Protein AF-A0A6P0M648-F1 (afdb_monomer)

pLDDT: mean 90.42, std 9.28, range [47.34, 97.5]

Solvent-accessible surface area (backbone atoms only — not comparable to full-atom values): 4652 Å² total; per-residue (Å²): 132,89,67,51,38,34,30,31,58,66,45,50,52,70,47,78,49,82,82,56,70,47,41,92,85,77,62,48,48,46,90,43,47,42,46,46,71,59,42,57,76,57,38,44,77,41,82,44,79,74,57,100,44,36,31,36,46,42,44,45,60,78,52,30,68,66,74,78,43,64,44,36,60,47,100,92,45,74,80

Mean predicted aligned error: 4.69 Å

Nearest PDB structures (foldseek):
  1yuz-assembly1_A  TM=8.066E-01  e=2.119E-01  Nitratidesulfovibrio vulgaris str. Hildenborough
  2hr5-assembly1_A  TM=8.320E-01  e=3.134E-01  Pyrococcus furiosus
  1yuz-assembly1_B  TM=8.034E-01  e=2.803E-01  Nitratidesulfovibrio vulgaris str. Hildenborough
  1yux-assembly1_A  TM=8.042E-01  e=3.505E-01  Nitratidesulfovibrio vulgaris str. Hildenborough
  7b1h-assembly2_E  TM=5.410E-01  e=5.422E+00  Homo sapiens

Secondary structure (DSSP, 8-state):
----EEEETTT--EEESSPPSB-TTT--BGGGEEEHHHHHHH-EEEEEE-SSSEEEEEEESPPSS---EEEEEETTEE-

Radius of gyration: 14.5 Å; Cα contacts (8 Å, |Δi|>4): 136; chains: 1; bounding box: 30×29×35 Å

Sequence (79 aa):
MNHQQWVCTVCGYNMIGEMPDVCPFCRARHDKFVTWDEAEQTYRVTPHQINNYVTQLISVPRLGMEHAAYRIETDSGAV

Foldseek 3Di:
DQFWKKAQQAAGDIDTHDQDQADPPPRDGSVRIDTPVVCCVQWDWDWDDPDPFKTWTATVVGGHPDPTDIWGQDPVGTD

Structure (mmCIF, N/CA/C/O backbone):
data_AF-A0A6P0M648-F1
#
_entry.id   AF-A0A6P0M648-F1
#
loop_
_atom_site.group_PDB
_atom_site.id
_atom_site.type_symbol
_atom_site.label_atom_id
_atom_site.label_alt_id
_atom_site.label_comp_id
_atom_site.label_asym_id
_atom_site.label_entity_id
_atom_site.label_seq_id
_atom_site.pdbx_PDB_ins_code
_atom_site.Cartn_x
_atom_site.Cartn_y
_atom_site.Cartn_z
_atom_site.occupancy
_atom_site.B_iso_or_equiv
_atom_site.auth_seq_id
_atom_site.auth_comp_id
_atom_site.auth_asym_id
_atom_site.auth_atom_id
_atom_site.pdbx_PDB_model_num
ATOM 1 N N . MET A 1 1 ? -4.054 17.055 -10.257 1.00 47.34 1 MET A N 1
ATOM 2 C CA . MET A 1 1 ? -2.855 16.447 -10.866 1.00 47.34 1 MET A CA 1
ATOM 3 C C . MET A 1 1 ? -2.807 15.012 -10.381 1.00 47.34 1 MET A C 1
ATOM 5 O O . MET A 1 1 ? -2.641 14.808 -9.184 1.00 47.34 1 MET A O 1
ATOM 9 N N . ASN A 1 2 ? -3.067 14.041 -11.258 1.00 58.34 2 ASN A N 1
ATOM 10 C CA . ASN A 1 2 ? -2.871 12.632 -10.925 1.00 58.34 2 ASN A CA 1
ATOM 11 C C . ASN A 1 2 ? -1.367 12.389 -10.934 1.00 58.34 2 ASN A C 1
ATOM 13 O O . ASN A 1 2 ? -0.742 12.418 -11.990 1.00 58.34 2 ASN A O 1
ATOM 17 N N . HIS A 1 3 ? -0.781 12.253 -9.753 1.00 77.25 3 HIS A N 1
ATOM 18 C CA . HIS A 1 3 ? 0.620 11.895 -9.643 1.00 77.25 3 HIS A CA 1
ATOM 19 C C . HIS A 1 3 ? 0.746 10.397 -9.929 1.00 77.25 3 HIS A C 1
ATOM 21 O O . HIS A 1 3 ? -0.010 9.607 -9.364 1.00 77.25 3 HIS A O 1
ATOM 27 N N . GLN A 1 4 ? 1.675 10.018 -10.809 1.00 90.81 4 GLN A N 1
ATOM 28 C CA . GLN A 1 4 ? 1.997 8.611 -11.048 1.00 90.81 4 GLN A CA 1
ATOM 29 C C . GLN A 1 4 ? 2.365 7.951 -9.715 1.00 90.81 4 GLN A C 1
ATOM 31 O O . GLN A 1 4 ? 3.079 8.552 -8.915 1.00 90.81 4 GLN A O 1
ATOM 36 N N . GLN A 1 5 ? 1.891 6.735 -9.471 1.00 94.81 5 GLN A N 1
ATOM 37 C CA . GLN A 1 5 ? 2.259 5.971 -8.286 1.00 94.81 5 GLN A CA 1
ATOM 38 C C . GLN A 1 5 ? 2.860 4.636 -8.711 1.00 94.81 5 GLN A C 1
ATOM 40 O O . GLN A 1 5 ? 2.372 3.991 -9.639 1.00 94.81 5 GLN A O 1
ATOM 45 N N . TRP A 1 6 ? 3.920 4.242 -8.017 1.00 95.75 6 TRP A N 1
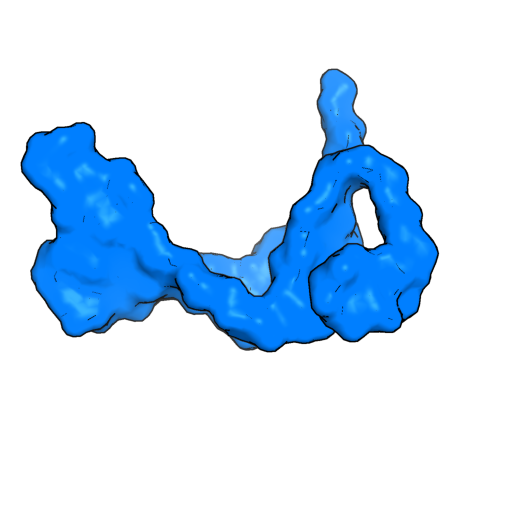ATOM 46 C CA . TRP A 1 6 ? 4.719 3.061 -8.310 1.00 95.75 6 TRP A CA 1
ATOM 47 C C . TRP A 1 6 ? 4.758 2.141 -7.103 1.00 95.75 6 TRP A C 1
ATOM 49 O O . TRP A 1 6 ? 4.840 2.603 -5.962 1.00 95.75 6 TRP A O 1
ATOM 59 N N . VAL A 1 7 ? 4.720 0.838 -7.359 1.00 94.62 7 VAL A N 1
ATOM 60 C CA . VAL A 1 7 ? 4.737 -0.204 -6.335 1.00 94.62 7 VAL A CA 1
ATOM 61 C C . VAL A 1 7 ? 5.860 -1.187 -6.633 1.00 94.62 7 VAL A C 1
ATOM 63 O O . VAL A 1 7 ? 5.910 -1.783 -7.706 1.00 94.62 7 VAL A O 1
ATOM 66 N N . CYS A 1 8 ? 6.764 -1.385 -5.677 1.00 95.50 8 CYS A N 1
ATOM 67 C CA . CYS A 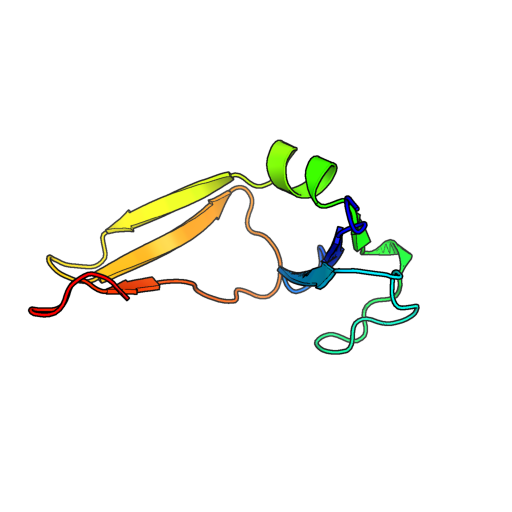1 8 ? 7.804 -2.401 -5.764 1.00 95.50 8 CYS A CA 1
ATOM 68 C C . CYS A 1 8 ? 7.204 -3.786 -5.502 1.00 95.50 8 CYS A C 1
ATOM 70 O O . CYS A 1 8 ? 6.786 -4.087 -4.385 1.00 95.50 8 CYS A O 1
ATOM 72 N N . THR A 1 9 ? 7.239 -4.669 -6.493 1.00 94.25 9 THR A N 1
ATOM 73 C CA . THR A 1 9 ? 6.691 -6.032 -6.384 1.00 94.25 9 THR A CA 1
ATOM 74 C C . THR A 1 9 ? 7.508 -6.952 -5.469 1.00 94.25 9 THR A C 1
ATOM 76 O O . THR A 1 9 ? 7.005 -7.973 -5.009 1.00 94.25 9 THR A O 1
ATOM 79 N N . VAL A 1 10 ? 8.748 -6.569 -5.137 1.00 94.19 10 VAL A N 1
ATOM 80 C CA . VAL A 1 10 ? 9.649 -7.342 -4.262 1.00 94.19 10 VAL A CA 1
ATOM 81 C C . VAL A 1 10 ? 9.422 -7.064 -2.776 1.00 94.19 10 VAL A C 1
ATOM 83 O O . VAL A 1 10 ? 9.566 -7.974 -1.965 1.00 94.19 10 VAL A O 1
ATOM 86 N N . CYS A 1 11 ? 9.070 -5.837 -2.377 1.00 92.62 11 CYS A N 1
ATOM 87 C CA . CYS A 1 11 ? 8.877 -5.494 -0.957 1.00 92.62 11 CYS A CA 1
ATOM 88 C C . CYS A 1 11 ? 7.569 -4.771 -0.620 1.00 92.62 11 CYS A C 1
ATOM 90 O O . CYS A 1 11 ? 7.312 -4.504 0.548 1.00 92.62 11 CYS A O 1
ATOM 92 N N . GLY A 1 12 ? 6.744 -4.443 -1.612 1.00 92.06 12 GLY A N 1
ATOM 93 C CA . GLY A 1 12 ? 5.484 -3.730 -1.409 1.00 92.06 12 GLY A CA 1
ATOM 94 C C . GLY A 1 12 ? 5.637 -2.233 -1.129 1.00 92.06 12 GLY A C 1
ATOM 95 O O . GLY A 1 12 ? 4.654 -1.588 -0.785 1.00 92.06 12 GLY A O 1
ATOM 96 N N . TYR A 1 13 ? 6.840 -1.660 -1.267 1.00 92.31 13 TYR A N 1
ATOM 97 C CA . TYR A 1 13 ? 7.026 -0.209 -1.168 1.00 92.31 13 TYR A CA 1
ATOM 98 C C . TYR A 1 13 ? 6.172 0.515 -2.214 1.00 92.31 13 TYR A C 1
ATOM 100 O O . TYR A 1 13 ? 6.292 0.204 -3.400 1.00 92.31 13 TYR A O 1
ATOM 108 N N . ASN A 1 14 ? 5.351 1.475 -1.782 1.00 91.25 14 ASN A N 1
ATOM 109 C CA . ASN A 1 14 ? 4.569 2.341 -2.656 1.00 91.25 14 ASN A CA 1
ATOM 110 C C . ASN A 1 14 ? 5.100 3.781 -2.616 1.00 91.25 14 ASN A C 1
ATOM 112 O O . ASN A 1 14 ? 5.564 4.265 -1.584 1.00 91.25 14 ASN A O 1
ATOM 116 N N . MET A 1 15 ? 5.054 4.479 -3.747 1.00 91.38 15 MET A N 1
ATOM 117 C CA . MET A 1 15 ? 5.441 5.886 -3.791 1.00 91.38 15 MET A CA 1
ATOM 118 C C . MET A 1 15 ? 4.745 6.660 -4.890 1.00 91.38 15 MET A C 1
ATOM 120 O O . MET A 1 15 ? 4.478 6.127 -5.962 1.00 91.38 15 MET A O 1
ATOM 124 N N . ILE A 1 16 ? 4.514 7.936 -4.616 1.00 93.69 16 ILE A N 1
ATOM 125 C CA . ILE A 1 16 ? 3.937 8.899 -5.544 1.00 93.69 16 ILE A CA 1
ATOM 126 C C . ILE A 1 16 ? 5.074 9.703 -6.191 1.00 93.69 16 ILE A C 1
ATOM 128 O O . ILE A 1 16 ? 6.003 10.117 -5.499 1.00 93.69 16 ILE A O 1
ATOM 132 N N . GLY A 1 17 ? 4.983 9.961 -7.495 1.00 92.44 17 GLY A N 1
ATOM 133 C CA . GLY A 1 17 ? 5.942 10.745 -8.270 1.00 92.44 17 GLY A CA 1
ATOM 134 C C . GLY A 1 17 ? 6.758 9.902 -9.251 1.00 92.44 17 GLY A C 1
ATOM 135 O O . GLY A 1 17 ? 6.241 8.986 -9.893 1.00 92.44 17 GLY A O 1
ATOM 136 N N . GLU A 1 18 ? 8.033 10.255 -9.403 1.00 92.50 18 GLU A N 1
ATOM 137 C CA . GLU A 1 18 ? 8.950 9.583 -10.326 1.00 92.50 18 GLU A CA 1
ATOM 138 C C . GLU A 1 18 ? 9.386 8.212 -9.801 1.00 92.50 18 GLU A C 1
ATOM 140 O O . GLU A 1 18 ? 9.661 8.045 -8.613 1.00 92.50 18 GLU A O 1
ATOM 145 N N . MET A 1 19 ? 9.463 7.225 -10.697 1.00 93.25 19 MET A N 1
ATOM 146 C CA . MET A 1 19 ? 9.928 5.884 -10.350 1.00 93.25 19 MET A CA 1
ATOM 147 C C . MET A 1 19 ? 11.414 5.922 -9.962 1.00 93.25 19 MET A C 1
ATOM 149 O O . MET A 1 19 ? 12.215 6.496 -10.699 1.00 93.25 19 MET A O 1
ATOM 153 N N . PRO A 1 2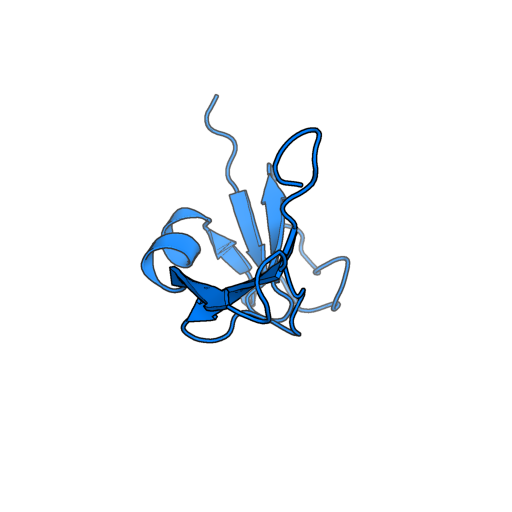0 ? 11.821 5.279 -8.856 1.00 93.75 20 PRO A N 1
ATOM 154 C CA . PRO A 1 20 ? 13.211 5.249 -8.448 1.00 93.75 20 PRO A CA 1
ATOM 155 C C . PRO A 1 20 ? 13.960 4.173 -9.240 1.00 93.75 20 PRO A C 1
ATOM 157 O O . PRO A 1 20 ? 13.437 3.085 -9.483 1.00 93.75 20 PRO A O 1
ATOM 160 N N . ASP A 1 21 ? 15.230 4.424 -9.560 1.00 96.38 21 ASP A N 1
ATOM 161 C CA . ASP A 1 21 ? 16.088 3.420 -10.206 1.00 96.38 21 ASP A CA 1
ATOM 162 C C . ASP A 1 21 ? 16.304 2.174 -9.337 1.00 96.38 21 ASP A C 1
ATOM 164 O O . ASP A 1 21 ? 16.460 1.055 -9.839 1.00 96.38 21 ASP A O 1
ATOM 168 N N . VAL A 1 22 ? 16.334 2.383 -8.020 1.00 97.31 22 VAL A N 1
ATOM 169 C CA . VAL A 1 22 ? 16.571 1.364 -7.002 1.00 97.31 22 VAL A CA 1
ATOM 170 C C . VAL A 1 22 ? 15.603 1.588 -5.847 1.00 97.31 22 VAL A C 1
ATOM 172 O O . VAL A 1 22 ? 15.508 2.686 -5.303 1.00 97.31 22 VAL A O 1
ATOM 175 N N . CYS A 1 23 ? 14.907 0.530 -5.436 1.00 95.69 23 CYS A N 1
ATOM 176 C CA . CYS A 1 23 ? 14.004 0.570 -4.297 1.00 95.69 23 CYS A CA 1
ATOM 177 C C . CYS A 1 23 ? 14.762 0.961 -3.016 1.00 95.69 23 CYS A C 1
ATOM 179 O O . CYS A 1 23 ? 15.704 0.254 -2.640 1.00 95.69 23 CYS A O 1
ATOM 181 N N . PRO A 1 24 ? 14.327 2.005 -2.287 1.00 94.62 24 PRO A N 1
ATOM 182 C CA . PRO A 1 24 ? 15.025 2.461 -1.085 1.00 94.62 24 PRO A CA 1
ATOM 183 C C . PRO A 1 24 ? 14.961 1.456 0.076 1.00 94.62 24 PRO A C 1
ATOM 185 O O . PRO A 1 24 ? 15.794 1.511 0.975 1.00 94.62 24 PRO A O 1
ATOM 188 N N . PHE A 1 25 ? 14.013 0.512 0.045 1.00 92.12 25 PHE A N 1
ATOM 189 C CA . PHE A 1 25 ? 13.816 -0.478 1.108 1.00 92.12 25 PHE A CA 1
ATOM 190 C C . PHE A 1 25 ? 14.545 -1.794 0.836 1.00 92.12 25 PHE A C 1
ATOM 192 O O . PHE A 1 25 ? 15.287 -2.278 1.684 1.00 92.12 25 PHE A O 1
ATOM 199 N N . CYS A 1 26 ? 14.347 -2.383 -0.347 1.00 94.50 26 CYS A N 1
ATOM 200 C CA . CYS A 1 26 ? 14.874 -3.718 -0.656 1.00 94.50 26 CYS A CA 1
ATOM 201 C C . CYS A 1 26 ? 16.003 -3.738 -1.687 1.00 94.50 26 CYS A C 1
ATOM 203 O O . CYS A 1 26 ? 16.552 -4.802 -1.961 1.00 94.50 26 CYS A O 1
ATOM 205 N N . ARG A 1 27 ? 16.352 -2.585 -2.271 1.00 96.00 27 ARG A N 1
ATOM 206 C CA . ARG A 1 27 ? 17.383 -2.439 -3.311 1.00 96.00 27 ARG A CA 1
ATOM 207 C C . ARG A 1 27 ? 17.112 -3.181 -4.625 1.00 96.00 27 ARG A C 1
ATOM 209 O O . ARG A 1 27 ? 18.004 -3.274 -5.466 1.00 96.00 27 ARG A O 1
ATOM 216 N N . ALA A 1 28 ? 15.891 -3.673 -4.838 1.00 96.44 28 ALA A N 1
AT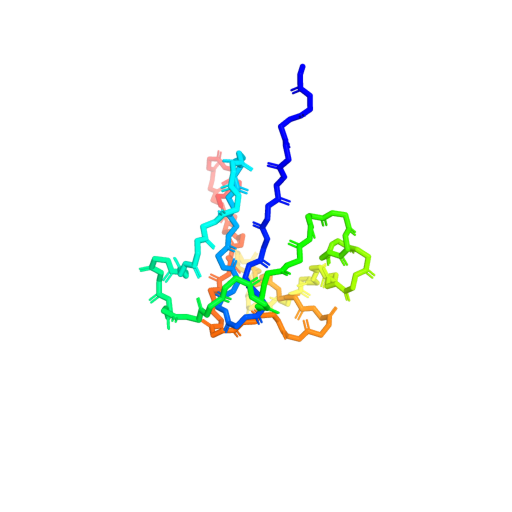OM 217 C CA . ALA A 1 28 ? 15.460 -4.146 -6.149 1.00 96.44 28 ALA A CA 1
ATOM 218 C C . ALA A 1 28 ? 15.537 -3.007 -7.179 1.00 96.44 28 ALA A C 1
ATOM 220 O O . ALA A 1 28 ? 15.278 -1.851 -6.845 1.00 96.44 28 ALA A O 1
ATOM 221 N N . ARG A 1 29 ? 15.897 -3.328 -8.421 1.00 97.50 29 ARG A N 1
ATOM 222 C CA . ARG A 1 29 ? 15.988 -2.351 -9.514 1.00 97.50 29 ARG A CA 1
ATOM 223 C C . ARG A 1 29 ? 14.596 -1.962 -10.029 1.00 97.50 29 ARG A C 1
ATOM 225 O O . ARG A 1 29 ? 13.606 -2.625 -9.714 1.00 97.50 29 ARG A O 1
ATOM 232 N N . HIS A 1 30 ? 14.530 -0.893 -10.822 1.00 95.19 30 HIS A N 1
ATOM 233 C CA . HIS A 1 30 ? 13.279 -0.348 -11.361 1.00 95.19 30 HIS A CA 1
ATOM 234 C C . HIS A 1 30 ? 12.427 -1.363 -12.146 1.00 95.19 30 HIS A C 1
ATOM 236 O O . HIS A 1 30 ? 11.212 -1.232 -12.181 1.00 95.19 30 HIS A O 1
ATOM 242 N N . ASP A 1 31 ? 13.020 -2.421 -12.714 1.00 96.25 31 ASP A N 1
ATOM 243 C CA . ASP A 1 31 ? 12.2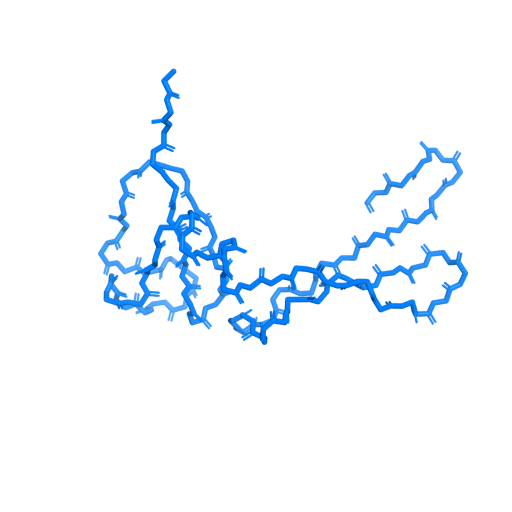99 -3.492 -13.427 1.00 96.25 31 ASP A CA 1
ATOM 244 C C . ASP A 1 31 ? 11.370 -4.312 -12.517 1.00 96.25 31 ASP A C 1
ATOM 246 O O . ASP A 1 31 ? 10.587 -5.133 -12.989 1.00 96.25 31 ASP A O 1
ATOM 250 N N . LYS A 1 32 ? 11.474 -4.121 -11.198 1.00 96.56 32 LYS A N 1
ATOM 251 C CA . LYS A 1 32 ? 10.591 -4.723 -10.198 1.00 96.56 32 LYS A CA 1
ATOM 252 C C . LYS A 1 32 ? 9.449 -3.815 -9.765 1.00 96.56 32 LYS A C 1
ATOM 254 O O . LYS A 1 32 ? 8.720 -4.184 -8.842 1.00 96.56 32 LYS A O 1
ATOM 259 N N . PHE A 1 33 ? 9.286 -2.655 -10.386 1.00 96.06 33 PHE A N 1
ATOM 260 C CA . PHE A 1 33 ? 8.175 -1.756 -10.115 1.00 96.06 33 PHE A CA 1
ATOM 261 C C . PHE A 1 33 ? 7.068 -1.920 -11.150 1.00 96.06 33 PHE A C 1
ATOM 263 O O . PHE A 1 33 ? 7.324 -2.176 -12.322 1.00 96.06 33 PHE A O 1
ATOM 270 N N . VAL A 1 34 ? 5.836 -1.756 -10.685 1.00 95.94 34 VAL A N 1
ATOM 271 C CA . VAL A 1 34 ? 4.629 -1.650 -11.510 1.00 95.94 34 VAL A CA 1
ATOM 272 C C . VAL A 1 34 ? 3.890 -0.372 -11.136 1.00 95.94 34 VAL A C 1
ATOM 274 O O . VAL A 1 34 ? 4.129 0.201 -10.065 1.00 95.94 34 VAL A O 1
ATOM 277 N N . THR A 1 35 ? 2.996 0.087 -12.002 1.00 95.88 35 THR A N 1
ATOM 278 C CA . THR A 1 35 ? 2.102 1.202 -11.671 1.00 95.88 35 THR A CA 1
ATOM 279 C C . THR A 1 35 ? 1.115 0.807 -10.570 1.00 95.88 35 THR A C 1
ATOM 281 O O . THR A 1 35 ? 0.855 -0.376 -10.337 1.00 95.88 35 THR A O 1
ATOM 284 N N . TRP A 1 36 ? 0.545 1.795 -9.879 1.00 92.81 36 TRP A N 1
ATOM 285 C CA . TRP A 1 36 ? -0.528 1.540 -8.917 1.00 92.81 36 TRP A CA 1
ATOM 286 C C . TRP A 1 36 ? -1.723 0.827 -9.558 1.00 92.81 36 TRP A C 1
ATOM 288 O O . TRP A 1 36 ? -2.207 -0.138 -8.979 1.00 92.81 36 TRP A O 1
ATOM 298 N N . ASP A 1 37 ? -2.151 1.239 -10.754 1.00 93.81 37 ASP A N 1
ATOM 299 C CA . ASP A 1 37 ? -3.262 0.603 -11.471 1.00 93.81 37 ASP A CA 1
ATOM 300 C C . ASP A 1 37 ? -3.006 -0.890 -11.742 1.00 93.81 37 ASP A C 1
ATOM 302 O O . ASP A 1 37 ? -3.872 -1.728 -11.494 1.00 93.81 37 ASP A O 1
ATOM 306 N N . GLU A 1 38 ? -1.802 -1.252 -12.195 1.00 94.88 38 GLU A N 1
ATOM 307 C CA . GLU A 1 38 ? -1.419 -2.658 -12.391 1.00 94.88 38 GLU A CA 1
ATOM 308 C C . GLU A 1 38 ? -1.371 -3.427 -11.064 1.00 94.88 38 GLU A C 1
ATOM 310 O O . GLU A 1 38 ? -1.809 -4.581 -10.988 1.00 94.88 38 GLU A O 1
ATOM 315 N N . ALA A 1 39 ? -0.855 -2.797 -10.005 1.00 92.44 39 ALA A N 1
ATOM 316 C CA . ALA A 1 39 ? -0.812 -3.402 -8.682 1.00 92.44 39 ALA A CA 1
ATOM 317 C C . ALA A 1 39 ? -2.221 -3.641 -8.120 1.00 92.44 39 ALA A C 1
ATOM 319 O O . ALA A 1 39 ? -2.481 -4.722 -7.603 1.00 92.44 39 ALA A O 1
ATOM 320 N N . GLU A 1 40 ? -3.137 -2.683 -8.248 1.00 90.56 40 GLU A N 1
ATOM 321 C CA . GLU A 1 40 ? -4.514 -2.788 -7.755 1.00 90.56 40 GLU A CA 1
ATOM 322 C C . GLU A 1 40 ? -5.298 -3.894 -8.477 1.00 90.56 40 GLU A C 1
ATOM 324 O O . GLU A 1 40 ? -6.027 -4.657 -7.842 1.00 90.56 40 GLU A O 1
ATOM 329 N N . GLN A 1 41 ? -5.097 -4.038 -9.790 1.00 94.00 41 GLN A N 1
ATOM 330 C CA . GLN A 1 41 ? -5.709 -5.112 -10.578 1.00 94.00 41 GLN A CA 1
ATOM 331 C C . GLN A 1 41 ? -5.165 -6.499 -10.214 1.00 94.00 41 GLN A C 1
ATOM 333 O O . GLN A 1 41 ? -5.881 -7.495 -10.328 1.00 94.00 41 GLN A O 1
ATOM 338 N N . THR A 1 42 ? -3.904 -6.573 -9.780 1.00 93.69 42 THR A N 1
ATOM 339 C CA . THR A 1 42 ? -3.219 -7.844 -9.508 1.00 93.69 42 THR A CA 1
ATOM 340 C C . THR A 1 42 ? -3.354 -8.283 -8.051 1.00 93.69 42 THR A C 1
ATOM 342 O O . THR A 1 42 ? -3.596 -9.459 -7.788 1.00 93.69 42 THR A O 1
ATOM 345 N N . TYR A 1 43 ? -3.188 -7.362 -7.100 1.00 91.19 43 TYR A N 1
ATOM 346 C CA . TYR A 1 43 ? -3.036 -7.635 -5.672 1.00 91.19 43 TYR A CA 1
ATOM 347 C C . TYR A 1 43 ? -4.220 -7.077 -4.888 1.00 91.19 43 TYR A C 1
ATOM 349 O O . TYR A 1 43 ? -4.251 -5.911 -4.491 1.00 91.19 43 TYR A O 1
ATOM 357 N N . ARG A 1 44 ? -5.193 -7.935 -4.589 1.00 90.75 44 ARG A N 1
ATOM 358 C CA . ARG A 1 44 ? -6.352 -7.542 -3.789 1.00 90.75 44 ARG A CA 1
ATOM 359 C C . ARG A 1 44 ? -6.040 -7.658 -2.302 1.00 90.75 44 ARG A C 1
ATOM 361 O O . ARG A 1 44 ? -5.626 -8.715 -1.834 1.00 90.75 44 ARG A O 1
ATOM 368 N N . VAL A 1 45 ? -6.322 -6.610 -1.533 1.00 89.69 45 VAL A N 1
ATOM 369 C CA . VAL A 1 45 ? -6.268 -6.679 -0.067 1.00 89.69 45 VAL A CA 1
ATOM 370 C C . VAL A 1 45 ? -7.475 -7.454 0.463 1.00 89.69 45 VAL A C 1
ATOM 372 O O . VAL A 1 45 ? -8.626 -7.175 0.122 1.00 89.69 45 VAL A O 1
ATOM 375 N N . THR A 1 46 ? -7.207 -8.441 1.308 1.00 91.44 46 THR A N 1
ATOM 376 C CA . THR A 1 46 ? -8.204 -9.295 1.952 1.00 91.44 46 THR A CA 1
ATOM 377 C C . THR A 1 46 ? -8.050 -9.229 3.472 1.00 91.44 46 THR A C 1
ATOM 379 O O . THR A 1 46 ? -6.922 -9.199 3.970 1.00 91.44 46 THR A O 1
ATOM 382 N N . PRO A 1 47 ? -9.158 -9.163 4.227 1.00 93.75 47 PRO A N 1
ATOM 383 C CA . PRO A 1 47 ? -9.103 -9.196 5.678 1.00 93.75 47 PRO A CA 1
ATOM 384 C C . PRO A 1 47 ? -8.894 -10.630 6.173 1.00 93.75 47 PRO A C 1
ATOM 386 O O . PRO A 1 47 ? -9.557 -11.563 5.723 1.00 93.75 47 PRO A O 1
ATOM 389 N N . HIS A 1 48 ? -8.014 -10.786 7.152 1.00 93.62 48 HIS A N 1
ATOM 390 C CA . HIS A 1 48 ? -7.837 -11.999 7.932 1.00 93.62 48 HIS A CA 1
ATOM 391 C C . HIS A 1 48 ? -8.023 -11.649 9.410 1.00 93.62 48 HIS A C 1
ATOM 393 O O . HIS A 1 48 ? -7.203 -10.952 10.013 1.00 93.62 48 HIS A O 1
ATOM 399 N N . GLN A 1 49 ? -9.147 -12.080 9.980 1.00 95.62 49 GLN A N 1
ATOM 400 C CA . GLN A 1 49 ? -9.498 -11.767 11.361 1.00 95.62 49 GLN A CA 1
ATOM 401 C C . GLN A 1 49 ? -8.569 -12.519 12.323 1.00 95.62 49 GLN A C 1
ATOM 403 O O . GLN A 1 49 ? -8.502 -13.745 12.291 1.00 95.62 49 GLN A O 1
ATOM 408 N N . ILE A 1 50 ? -7.856 -11.782 13.179 1.00 96.00 50 ILE A N 1
ATOM 409 C CA . ILE A 1 50 ? -6.938 -12.355 14.176 1.00 96.00 50 ILE A CA 1
ATOM 410 C C . ILE A 1 50 ? -7.668 -12.573 15.498 1.00 96.00 50 ILE A C 1
ATOM 412 O O . ILE A 1 50 ? -7.563 -13.630 16.114 1.00 96.00 50 ILE A O 1
ATOM 416 N N . ASN A 1 51 ? -8.412 -11.561 15.941 1.00 96.12 51 ASN A N 1
ATOM 417 C CA . ASN A 1 51 ? -9.277 -11.627 17.113 1.00 96.12 51 ASN A CA 1
ATOM 418 C C . ASN A 1 51 ? -10.424 -10.610 16.966 1.00 96.12 51 ASN A C 1
ATOM 420 O O . ASN A 1 51 ? -10.694 -10.120 15.871 1.00 96.12 51 ASN A O 1
ATOM 424 N N . ASN A 1 52 ? -11.115 -10.302 18.063 1.00 96.12 52 ASN A N 1
ATOM 425 C CA . ASN A 1 52 ? -12.273 -9.403 18.055 1.00 96.12 52 ASN A CA 1
ATOM 426 C C . ASN A 1 52 ? -11.935 -7.933 17.747 1.00 96.12 52 ASN A C 1
ATOM 428 O O . ASN A 1 52 ? -12.843 -7.173 17.437 1.00 96.12 52 ASN A O 1
ATOM 432 N N . TYR A 1 53 ? -10.664 -7.538 17.830 1.00 95.81 53 TYR A N 1
ATOM 433 C CA . TYR A 1 53 ? -10.223 -6.145 17.696 1.00 95.81 53 TYR A CA 1
ATOM 434 C C . TYR A 1 53 ? -9.158 -5.954 16.618 1.00 95.81 53 TYR A C 1
ATOM 436 O O . TYR A 1 53 ? -8.886 -4.831 16.218 1.00 95.81 53 TYR A O 1
ATOM 444 N N . VAL A 1 54 ? -8.532 -7.034 16.151 1.00 96.19 54 VAL A N 1
ATOM 445 C CA . VAL A 1 54 ? -7.415 -6.978 15.209 1.00 96.19 54 VAL A CA 1
ATOM 446 C C . VAL A 1 54 ? -7.760 -7.761 13.953 1.00 96.19 54 VAL A C 1
ATOM 448 O O . VAL A 1 54 ? -8.014 -8.968 13.997 1.00 96.19 54 VAL A O 1
ATOM 451 N N . THR A 1 55 ? -7.700 -7.075 12.816 1.00 96.56 55 THR A N 1
ATOM 452 C CA . THR A 1 55 ? -7.794 -7.674 11.484 1.00 96.56 55 THR A CA 1
ATOM 453 C C . THR A 1 55 ? -6.501 -7.416 10.732 1.00 96.56 55 THR A C 1
ATOM 455 O O . THR A 1 55 ? -6.103 -6.271 10.545 1.00 96.56 55 THR A O 1
ATOM 458 N N . GLN A 1 56 ? -5.843 -8.473 10.271 1.00 93.69 56 GLN A N 1
ATOM 459 C CA . GLN A 1 56 ? -4.705 -8.345 9.373 1.00 93.69 56 GLN A CA 1
ATOM 460 C C . GLN A 1 56 ? -5.205 -8.105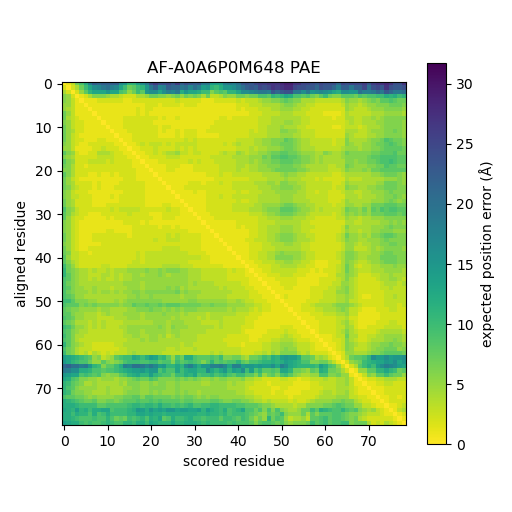 7.945 1.00 93.69 56 GLN A C 1
ATOM 462 O O . GLN A 1 56 ? -6.150 -8.746 7.491 1.00 93.69 56 GLN A O 1
ATOM 467 N N . LEU A 1 57 ? -4.571 -7.185 7.230 1.00 91.88 57 LEU A N 1
ATOM 468 C CA . LEU A 1 57 ? -4.840 -6.886 5.831 1.00 91.88 57 LEU A CA 1
ATOM 469 C C . LEU A 1 57 ? -3.748 -7.541 4.983 1.00 91.88 57 LEU A C 1
ATOM 471 O O . LEU A 1 57 ? -2.580 -7.164 5.058 1.00 91.88 57 LEU A O 1
ATOM 475 N N . ILE A 1 58 ? -4.134 -8.546 4.200 1.00 90.06 58 ILE A N 1
ATOM 476 C CA . ILE A 1 58 ? -3.215 -9.391 3.432 1.00 90.06 58 ILE A CA 1
ATOM 477 C C . ILE A 1 58 ? -3.484 -9.198 1.943 1.00 90.06 58 ILE A C 1
ATOM 479 O O . ILE A 1 58 ? -4.615 -9.374 1.487 1.00 90.06 58 ILE A O 1
ATOM 483 N N . SER A 1 59 ? -2.451 -8.864 1.173 1.00 89.94 59 SER A N 1
ATOM 484 C CA . SER A 1 59 ? -2.522 -8.866 -0.290 1.00 89.94 59 SER A CA 1
ATOM 485 C C . SER A 1 59 ? -2.586 -10.297 -0.833 1.00 89.94 59 SER A C 1
ATOM 487 O O . SER A 1 59 ? -1.860 -11.188 -0.384 1.00 89.94 59 SER A O 1
ATOM 489 N N . VAL A 1 60 ? -3.471 -10.524 -1.803 1.00 90.00 60 VAL A N 1
ATOM 490 C CA . VAL A 1 60 ? -3.621 -11.796 -2.517 1.00 90.00 60 VAL A CA 1
ATOM 491 C C . VAL A 1 60 ? -3.520 -11.529 -4.028 1.00 90.00 60 VAL A C 1
ATOM 493 O O . VAL A 1 60 ? -4.357 -10.786 -4.545 1.00 90.00 60 VAL A O 1
ATOM 496 N N . PRO A 1 61 ? -2.526 -12.109 -4.738 1.00 91.19 61 PRO A N 1
ATOM 497 C CA . PRO A 1 61 ? -1.424 -12.912 -4.197 1.00 91.19 61 PRO A CA 1
ATOM 498 C C . PRO A 1 61 ? -0.530 -12.084 -3.259 1.00 91.19 61 PRO A C 1
ATOM 500 O O . PRO A 1 61 ? -0.643 -10.862 -3.202 1.00 91.19 61 PRO A O 1
ATOM 503 N N . ARG A 1 62 ? 0.341 -12.743 -2.486 1.00 88.81 62 ARG A N 1
ATOM 504 C CA . ARG A 1 62 ? 1.217 -12.034 -1.542 1.00 88.81 62 ARG A CA 1
ATOM 505 C C . ARG A 1 62 ? 2.131 -11.063 -2.287 1.00 88.81 62 ARG A C 1
ATOM 507 O O . ARG A 1 62 ? 2.871 -11.469 -3.180 1.00 88.81 62 ARG A O 1
ATOM 514 N N . LEU A 1 63 ? 2.080 -9.795 -1.890 1.00 88.38 63 LEU A N 1
ATOM 515 C CA . LEU A 1 63 ? 2.920 -8.728 -2.422 1.00 88.38 63 LEU A CA 1
ATOM 516 C C . LEU A 1 63 ? 4.070 -8.425 -1.459 1.00 88.38 63 LEU A C 1
ATOM 518 O O . LEU A 1 63 ? 3.857 -7.949 -0.345 1.00 88.38 63 LEU A O 1
ATOM 522 N N . GLY A 1 64 ? 5.289 -8.620 -1.953 1.00 82.00 64 GLY A N 1
ATOM 523 C CA . GLY A 1 64 ? 6.522 -8.224 -1.296 1.00 82.00 64 GLY A CA 1
ATOM 524 C C . GLY A 1 64 ? 6.939 -9.036 -0.062 1.00 82.00 64 GLY A C 1
ATOM 525 O O . GLY A 1 64 ? 6.286 -9.993 0.345 1.00 82.00 64 GLY A O 1
ATOM 526 N N . MET A 1 65 ? 8.059 -8.632 0.544 1.00 76.50 65 MET A N 1
ATOM 527 C CA . MET A 1 65 ? 8.519 -9.043 1.878 1.00 76.50 65 MET A CA 1
ATOM 528 C C . MET A 1 65 ? 7.614 -8.444 2.971 1.00 76.50 65 MET A C 1
ATOM 53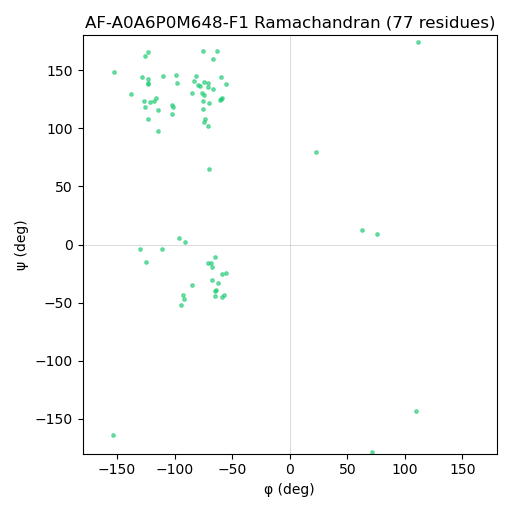0 O O . MET A 1 65 ? 8.022 -7.559 3.708 1.00 76.50 65 MET A O 1
ATOM 534 N N . GLU A 1 66 ? 6.355 -8.873 2.984 1.00 58.28 66 GLU A N 1
ATOM 535 C CA . GLU A 1 66 ? 5.316 -8.672 4.004 1.00 58.28 66 GLU A CA 1
ATOM 536 C C . GLU A 1 66 ? 5.486 -7.461 4.939 1.00 58.28 66 GLU A C 1
ATOM 538 O O . GLU A 1 66 ? 5.820 -7.595 6.118 1.00 58.28 66 GLU A O 1
ATOM 543 N N . HIS A 1 67 ? 5.125 -6.273 4.455 1.00 60.84 67 HIS A N 1
ATOM 544 C CA . HIS A 1 67 ? 4.579 -5.268 5.361 1.00 60.84 67 HIS A CA 1
ATOM 545 C C . HIS A 1 67 ? 3.187 -5.745 5.782 1.00 60.84 67 HIS A C 1
ATOM 547 O O . HIS A 1 67 ? 2.230 -5.669 5.012 1.00 60.84 67 HIS A O 1
ATOM 553 N N . ALA A 1 68 ? 3.079 -6.299 6.988 1.00 71.12 68 ALA A N 1
ATOM 554 C CA . ALA A 1 68 ? 1.789 -6.677 7.541 1.00 71.12 68 ALA A CA 1
ATOM 555 C C . ALA A 1 68 ? 1.041 -5.405 7.955 1.00 71.12 68 ALA A C 1
ATOM 557 O O . ALA A 1 68 ? 1.413 -4.739 8.921 1.00 71.12 68 ALA A O 1
ATOM 558 N N . ALA A 1 69 ? 0.002 -5.058 7.201 1.00 87.31 69 ALA A N 1
ATOM 559 C CA . ALA A 1 69 ? -0.938 -4.026 7.600 1.00 87.31 69 ALA A CA 1
ATOM 560 C C . ALA A 1 69 ? -1.980 -4.639 8.541 1.00 87.31 69 ALA A C 1
ATOM 562 O O . ALA A 1 69 ? -2.441 -5.763 8.333 1.00 87.31 69 ALA A O 1
ATOM 563 N N . TYR A 1 70 ? -2.357 -3.896 9.573 1.00 91.62 70 TYR A N 1
ATOM 5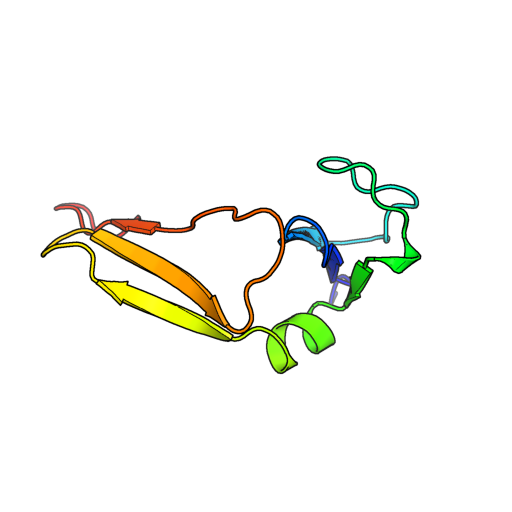64 C CA . TYR A 1 70 ? -3.394 -4.289 10.517 1.00 91.62 70 TYR A CA 1
ATOM 565 C C . TYR A 1 70 ? -4.400 -3.155 10.629 1.00 91.62 70 TYR A C 1
ATOM 567 O O . TYR A 1 70 ? -4.022 -1.992 10.578 1.00 91.62 70 TYR A O 1
ATOM 575 N N . ARG A 1 71 ? -5.668 -3.522 10.778 1.00 93.31 71 ARG A N 1
ATOM 576 C CA . ARG A 1 71 ? -6.733 -2.656 11.265 1.00 93.31 71 ARG A CA 1
ATOM 577 C C . ARG A 1 71 ? -6.984 -3.032 12.717 1.00 93.31 71 ARG A C 1
ATOM 579 O O . ARG A 1 71 ? -7.305 -4.195 12.988 1.00 93.31 71 ARG A O 1
ATOM 586 N N . ILE A 1 72 ? -6.815 -2.076 13.621 1.00 94.94 72 ILE A N 1
ATOM 587 C CA . ILE A 1 72 ? -7.028 -2.268 15.055 1.00 94.94 72 ILE A CA 1
ATOM 588 C C . ILE A 1 72 ? -8.209 -1.408 15.486 1.00 94.94 72 ILE A C 1
ATOM 590 O O . ILE A 1 72 ? -8.148 -0.185 15.432 1.00 94.94 72 ILE A O 1
ATOM 594 N N . GLU A 1 73 ? -9.281 -2.049 15.930 1.00 95.56 73 GLU A N 1
ATOM 595 C CA . GLU A 1 73 ? -10.442 -1.373 16.497 1.00 95.56 73 GLU A CA 1
ATOM 596 C C . GLU A 1 73 ? -10.109 -0.888 17.916 1.00 95.56 73 GLU A C 1
ATOM 598 O O . GLU A 1 73 ? -9.720 -1.680 18.778 1.00 95.56 73 GLU A O 1
ATOM 603 N N . THR A 1 74 ? -10.258 0.416 18.159 1.00 93.38 74 THR A N 1
ATOM 604 C CA . THR A 1 74 ? -10.075 1.042 19.479 1.00 93.38 74 THR A CA 1
ATOM 605 C C . THR A 1 74 ? -11.337 1.794 19.896 1.00 93.38 74 THR A C 1
ATOM 607 O O . THR A 1 74 ? -12.185 2.097 19.057 1.00 93.38 74 THR A O 1
ATOM 610 N N . ASP A 1 75 ? -11.442 2.171 21.173 1.00 91.94 75 ASP A N 1
ATOM 611 C CA . ASP A 1 75 ? -12.567 2.978 21.677 1.00 91.94 75 ASP A CA 1
ATOM 612 C C . ASP A 1 75 ? -12.697 4.338 20.963 1.00 91.94 75 ASP A C 1
ATOM 614 O O . ASP A 1 75 ? -13.785 4.905 20.880 1.00 91.94 75 ASP A O 1
ATOM 618 N N . SER A 1 76 ? -11.592 4.849 20.411 1.00 92.38 76 SER A N 1
ATOM 619 C CA . SER A 1 76 ? -11.536 6.099 19.640 1.00 92.38 76 SER A CA 1
ATOM 620 C C . SER A 1 76 ? -11.753 5.893 18.132 1.00 92.38 76 SER A C 1
ATOM 622 O O . SER A 1 76 ? -11.678 6.857 17.370 1.00 92.38 76 SER A O 1
ATOM 624 N N . GLY A 1 77 ? -12.007 4.656 17.690 1.00 85.38 77 GLY A N 1
ATOM 625 C CA . GLY A 1 77 ? -12.138 4.255 16.287 1.00 85.38 77 GLY A CA 1
ATOM 626 C C . GLY A 1 77 ? -11.000 3.355 15.794 1.00 85.38 77 GLY A C 1
ATOM 627 O O . GLY A 1 77 ? -10.031 3.091 16.507 1.00 85.38 77 GLY A O 1
ATOM 628 N N . ALA A 1 78 ? -11.133 2.857 14.565 1.00 84.62 78 ALA A N 1
ATOM 629 C CA . ALA A 1 78 ? -10.128 2.002 13.941 1.00 84.62 78 ALA A CA 1
ATOM 630 C C . ALA A 1 78 ? -8.852 2.781 13.574 1.00 84.62 78 ALA A C 1
ATOM 632 O O . ALA A 1 78 ? -8.946 3.882 13.021 1.00 84.62 78 ALA A O 1
ATOM 633 N N . VAL A 1 79 ? -7.687 2.173 13.813 1.00 80.56 79 VAL A N 1
ATOM 634 C CA . VAL A 1 79 ? -6.358 2.640 13.367 1.00 80.56 79 VAL A CA 1
ATOM 635 C C . VAL A 1 79 ? -5.681 1.645 12.437 1.00 80.56 79 VAL A C 1
ATOM 637 O O . VAL A 1 79 ? -5.990 0.431 1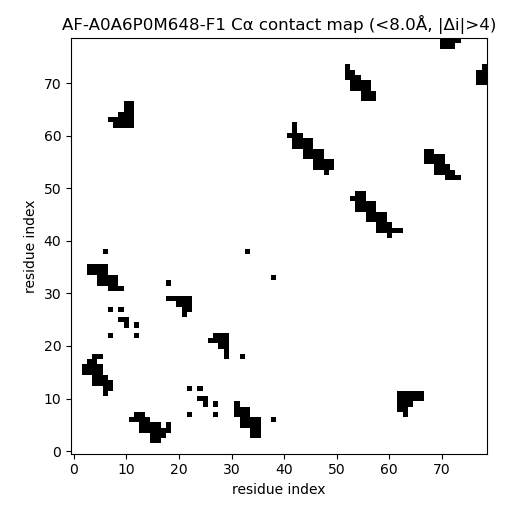2.532 1.00 80.56 79 VAL A O 1
#